Protein AF-A0A1S2M7E4-F1 (afdb_monomer_lite)

Secondary structure (DSSP, 8-state):
-HHHHHHHHHHHHHGGG------------PPPPEEEETTEEEEEEEEPPTTS--EEEEEEE--EE--TTSPP-STTEESSSPTT-EEEEESS-TTEEEEE-TTS-EEEEEETT------

Structure (mmCIF, N/CA/C/O backbone):
data_AF-A0A1S2M7E4-F1
#
_entry.id   AF-A0A1S2M7E4-F1
#
loop_
_atom_site.group_PDB
_atom_site.id
_atom_site.type_symbol
_atom_site.label_atom_id
_atom_site.label_alt_id
_atom_site.label_comp_id
_atom_site.label_asym_id
_atom_site.label_entity_id
_atom_site.label_seq_id
_atom_site.pdbx_PDB_ins_code
_atom_site.Cartn_x
_atom_site.Cartn_y
_atom_site.Cartn_z
_atom_site.occupancy
_atom_site.B_iso_or_equiv
_atom_site.auth_seq_id
_atom_site.auth_comp_id
_atom_site.auth_asym_id
_atom_site.auth_atom_id
_atom_site.pdbx_PDB_model_num
ATOM 1 N N . MET A 1 1 ? 52.675 14.921 55.376 1.00 52.41 1 MET A N 1
ATOM 2 C CA . MET A 1 1 ? 51.717 13.994 54.725 1.00 52.41 1 MET A CA 1
ATOM 3 C C . MET A 1 1 ? 50.721 14.693 53.779 1.00 52.41 1 MET A C 1
ATOM 5 O O . MET A 1 1 ? 50.202 14.027 52.898 1.00 52.41 1 MET A O 1
ATOM 9 N N . PHE A 1 2 ? 50.538 16.024 53.839 1.00 55.09 2 PHE A N 1
ATOM 10 C CA . PHE A 1 2 ? 49.562 16.768 53.012 1.00 55.09 2 PHE A CA 1
ATOM 11 C C . PHE A 1 2 ? 49.929 17.015 51.530 1.00 55.09 2 PHE A C 1
ATOM 13 O O . PHE A 1 2 ? 49.036 17.169 50.705 1.00 55.09 2 PHE A O 1
ATOM 20 N N . LYS A 1 3 ? 51.217 17.001 51.145 1.00 50.25 3 LYS A N 1
ATOM 21 C CA . LYS A 1 3 ? 51.630 17.244 49.741 1.00 50.25 3 LYS A CA 1
ATOM 22 C C . LYS A 1 3 ? 51.257 16.104 48.779 1.00 50.25 3 LYS A C 1
ATOM 24 O O . LYS A 1 3 ? 51.032 16.354 47.603 1.00 50.25 3 LYS A O 1
ATOM 29 N N . LYS A 1 4 ? 51.158 14.865 49.282 1.00 52.16 4 LYS A N 1
ATOM 30 C CA . LYS A 1 4 ? 50.743 13.697 48.485 1.00 52.16 4 LYS A CA 1
ATOM 31 C C . LYS A 1 4 ? 49.235 13.711 48.213 1.00 52.16 4 LYS A C 1
ATOM 33 O O . LYS A 1 4 ? 48.822 13.393 47.108 1.00 52.16 4 LYS A O 1
ATOM 38 N N . ALA A 1 5 ? 48.435 14.158 49.184 1.00 57.91 5 ALA A N 1
ATOM 39 C CA . ALA A 1 5 ? 46.983 14.270 49.043 1.00 57.91 5 ALA A CA 1
ATOM 40 C C . ALA A 1 5 ? 46.571 15.330 48.003 1.00 57.91 5 ALA A C 1
ATOM 42 O O . ALA A 1 5 ? 45.659 15.094 47.219 1.00 57.91 5 ALA A O 1
ATOM 43 N N . LEU A 1 6 ? 47.293 16.458 47.935 1.00 59.62 6 LEU A N 1
ATOM 44 C CA . LEU A 1 6 ? 47.027 17.508 46.944 1.00 59.62 6 LEU A CA 1
ATOM 45 C C . LEU A 1 6 ? 47.338 17.055 45.504 1.00 59.62 6 LEU A C 1
ATOM 47 O O . LEU A 1 6 ? 46.623 17.419 44.575 1.00 59.62 6 LEU A O 1
ATOM 51 N N . PHE A 1 7 ? 48.364 16.216 45.321 1.00 59.62 7 PHE A N 1
ATOM 52 C CA . PHE A 1 7 ? 48.731 15.671 44.009 1.00 59.62 7 PHE A CA 1
ATOM 53 C C . PHE A 1 7 ? 47.694 14.661 43.489 1.00 59.62 7 PHE A C 1
ATOM 55 O O . PHE A 1 7 ? 47.352 14.672 42.310 1.00 59.62 7 PHE A O 1
ATOM 62 N N . PHE A 1 8 ? 47.132 13.839 44.383 1.00 59.44 8 PHE A N 1
ATOM 63 C CA . PHE A 1 8 ? 46.052 12.905 44.044 1.00 59.44 8 PHE A CA 1
ATOM 64 C C . PHE A 1 8 ? 44.740 13.616 43.682 1.00 59.44 8 PHE A C 1
ATOM 66 O O . PHE A 1 8 ? 44.043 13.173 42.772 1.00 59.44 8 PHE A O 1
ATOM 73 N N . LEU A 1 9 ? 44.423 14.739 44.337 1.00 59.16 9 LEU A N 1
ATOM 74 C CA . LEU A 1 9 ? 43.211 15.512 44.047 1.00 59.16 9 LEU A CA 1
ATOM 75 C C . LEU A 1 9 ? 43.269 16.191 42.665 1.00 59.16 9 LEU A C 1
ATOM 77 O O . LEU A 1 9 ? 42.276 16.207 41.943 1.00 59.16 9 LEU A O 1
ATOM 81 N N . ILE A 1 10 ? 44.443 16.698 42.272 1.00 61.62 10 ILE A N 1
ATOM 82 C CA . ILE A 1 10 ? 44.663 17.296 40.945 1.00 61.62 10 ILE A CA 1
ATOM 83 C C . ILE A 1 10 ? 44.591 16.230 39.844 1.00 61.62 10 ILE A C 1
ATOM 85 O O . ILE A 1 10 ? 43.993 16.474 38.799 1.00 61.62 10 ILE A O 1
ATOM 89 N N . MET A 1 11 ? 45.131 15.031 40.081 1.00 59.00 11 MET A N 1
ATOM 90 C CA . MET A 1 11 ? 45.077 13.936 39.106 1.00 59.00 11 MET A CA 1
ATOM 91 C C . MET A 1 11 ? 43.641 13.429 38.866 1.00 59.00 11 MET A C 1
ATOM 93 O O . MET A 1 11 ? 43.289 13.108 37.733 1.00 59.00 11 MET A O 1
ATOM 97 N N . LEU A 1 12 ? 42.794 13.404 39.903 1.00 59.34 12 LEU A N 1
ATOM 98 C CA . LEU A 1 12 ? 41.394 12.978 39.786 1.00 59.34 12 LEU A CA 1
ATOM 99 C C . LEU A 1 12 ? 40.539 13.986 38.992 1.00 59.34 12 LEU A C 1
ATOM 101 O O . LEU A 1 12 ? 39.624 13.590 38.272 1.00 59.34 12 LEU A O 1
ATOM 105 N N . LEU A 1 13 ? 40.870 15.280 39.072 1.00 59.06 13 LEU A N 1
ATOM 106 C CA . LEU A 1 13 ? 40.160 16.347 38.359 1.00 59.06 13 LEU A CA 1
ATOM 107 C C . LEU A 1 13 ? 40.381 16.277 36.834 1.00 59.06 13 LEU A C 1
ATOM 109 O O . LEU A 1 13 ? 39.453 16.523 36.067 1.00 59.06 13 LEU A O 1
ATOM 113 N N . PHE A 1 14 ? 41.573 15.864 36.386 1.00 58.41 14 PHE A N 1
ATOM 114 C CA . PHE A 1 14 ? 41.904 15.747 34.958 1.00 58.41 14 PHE A CA 1
ATOM 115 C C . PHE A 1 14 ? 41.234 14.561 34.246 1.00 58.41 14 PHE A C 1
ATOM 117 O O . PHE A 1 14 ? 41.103 14.588 33.024 1.00 58.41 14 PHE A O 1
ATOM 124 N N . MET A 1 15 ? 40.768 13.537 34.973 1.00 59.22 15 MET A N 1
ATOM 125 C CA . MET A 1 15 ? 40.163 12.347 34.356 1.00 59.22 15 MET A CA 1
ATOM 126 C C . MET A 1 15 ? 38.700 12.531 33.923 1.00 59.22 15 MET A C 1
ATOM 128 O O . MET A 1 15 ? 38.177 11.711 33.176 1.00 59.22 15 MET A O 1
ATOM 132 N N . THR A 1 16 ? 38.036 13.607 34.351 1.00 61.69 16 THR A N 1
ATOM 133 C CA . THR A 1 16 ? 36.605 13.832 34.064 1.00 61.69 16 THR A CA 1
ATOM 134 C C . THR A 1 16 ? 36.336 14.577 32.751 1.00 61.69 16 THR A C 1
ATOM 136 O O . THR A 1 16 ? 35.186 14.701 32.345 1.00 61.69 16 THR A O 1
ATOM 139 N N . LEU A 1 17 ? 37.381 15.027 32.043 1.00 57.50 17 LEU A N 1
ATOM 140 C CA . LEU A 1 17 ? 37.253 15.865 30.840 1.00 57.50 17 LEU A CA 1
ATOM 141 C C . LEU A 1 17 ? 37.297 15.096 29.505 1.00 57.50 17 LEU A C 1
ATOM 143 O O . LEU A 1 17 ? 37.256 15.720 28.450 1.00 57.50 17 LEU A O 1
ATOM 147 N N . LEU A 1 18 ? 37.366 13.759 29.520 1.00 58.34 18 LEU A N 1
ATOM 148 C CA . LEU A 1 18 ? 37.462 12.936 28.298 1.00 58.34 18 LEU A CA 1
ATOM 149 C C . LEU A 1 18 ? 36.199 12.117 27.977 1.00 58.34 18 LEU A C 1
ATOM 151 O O . LEU A 1 18 ? 36.206 11.314 27.048 1.00 58.34 18 LEU A O 1
ATOM 155 N N . GLY A 1 19 ? 35.087 12.352 28.678 1.00 59.62 19 GLY A N 1
ATOM 156 C CA . GLY A 1 19 ? 33.775 11.781 28.348 1.00 59.62 19 GLY A CA 1
ATOM 157 C C . GLY A 1 19 ? 33.078 12.513 27.196 1.00 59.62 19 GLY A C 1
ATOM 158 O O . GLY A 1 19 ? 31.944 12.954 27.349 1.00 59.62 19 GLY A O 1
ATOM 159 N N . GLY A 1 20 ? 33.764 12.708 26.068 1.00 53.62 20 GLY A N 1
ATOM 160 C CA . GLY A 1 20 ? 33.155 13.233 24.848 1.00 53.62 20 GLY A CA 1
ATOM 161 C C . GLY A 1 20 ? 32.283 12.157 24.208 1.00 53.62 20 GLY A C 1
ATOM 162 O O . GLY A 1 20 ? 32.795 11.129 23.776 1.00 53.62 20 GLY A O 1
ATOM 163 N N . CYS A 1 21 ? 30.971 12.384 24.172 1.00 60.62 21 CYS A N 1
ATOM 164 C CA . CYS A 1 21 ? 30.011 11.526 23.488 1.00 60.62 21 CYS A CA 1
ATOM 165 C C . CYS A 1 21 ? 30.397 11.405 22.005 1.00 60.62 21 CYS A C 1
ATOM 167 O O . CYS A 1 21 ? 30.269 12.361 21.242 1.00 60.62 21 CYS A O 1
ATOM 169 N N . SER A 1 22 ? 30.898 10.243 21.593 1.00 57.91 22 SER A N 1
ATOM 170 C CA . SER A 1 22 ? 31.134 9.905 20.191 1.00 57.91 22 SER A CA 1
ATOM 171 C C . SER A 1 22 ? 29.848 9.369 19.563 1.00 57.91 22 SER A C 1
ATOM 173 O O . SER A 1 22 ? 29.791 8.246 19.072 1.00 57.91 22 SER A O 1
ATOM 175 N N . SER A 1 23 ? 28.792 10.180 19.543 1.00 58.50 23 SER A N 1
ATOM 176 C CA . SER A 1 23 ? 27.681 9.963 18.620 1.00 58.50 23 SER A CA 1
ATOM 177 C C . SER A 1 23 ? 28.134 10.416 17.236 1.00 58.50 23 SER A C 1
ATOM 179 O O . SER A 1 23 ? 27.856 11.527 16.794 1.00 58.50 23 SER A O 1
ATOM 181 N N . SER A 1 24 ? 28.889 9.558 16.545 1.00 60.22 24 SER A N 1
ATOM 182 C CA . SER A 1 24 ? 28.994 9.662 15.093 1.00 60.22 24 SER A CA 1
ATOM 183 C C . SER A 1 24 ? 27.574 9.550 14.539 1.00 60.22 24 SER A C 1
ATOM 185 O O . SER A 1 24 ? 26.955 8.505 14.736 1.00 60.22 24 SER A O 1
ATOM 187 N N . PRO A 1 25 ? 27.023 10.579 13.869 1.00 55.94 25 PRO A N 1
ATOM 188 C CA . PRO A 1 25 ? 25.802 10.386 13.120 1.00 55.94 25 PRO A CA 1
ATOM 189 C C . PRO A 1 25 ? 26.177 9.481 11.948 1.00 55.94 25 PRO A C 1
ATOM 191 O O . PRO A 1 25 ? 26.745 9.933 10.949 1.00 55.94 25 PRO A O 1
ATOM 194 N N . SER A 1 26 ? 25.911 8.181 12.073 1.00 57.59 26 SER A N 1
ATOM 195 C CA . SER A 1 26 ? 25.679 7.366 10.890 1.00 57.59 26 SER A CA 1
ATOM 196 C C . SER A 1 26 ? 24.611 8.116 10.104 1.00 57.59 26 SER A C 1
ATOM 198 O O . SER A 1 26 ? 23.535 8.408 10.623 1.00 57.59 26 SER A O 1
ATOM 200 N N . LYS A 1 27 ? 24.940 8.545 8.884 1.00 56.69 27 LYS A N 1
ATOM 201 C CA . LYS A 1 27 ? 23.947 9.099 7.968 1.00 56.69 27 LYS A CA 1
ATOM 202 C C . LYS A 1 27 ? 23.005 7.952 7.610 1.00 56.69 27 LYS A C 1
ATOM 204 O O . LYS A 1 27 ? 23.228 7.275 6.613 1.00 56.69 27 LYS A O 1
ATOM 209 N N . GLU A 1 28 ? 22.021 7.680 8.458 1.00 62.16 28 GLU A N 1
ATOM 210 C CA . GLU A 1 28 ? 20.928 6.790 8.107 1.00 62.16 28 GLU A CA 1
ATOM 211 C C . GLU A 1 28 ? 20.148 7.479 6.996 1.00 62.16 28 GLU A C 1
ATOM 213 O O . GLU A 1 28 ? 19.546 8.538 7.181 1.00 62.16 28 GLU A O 1
ATOM 218 N N . ILE A 1 29 ? 20.268 6.932 5.790 1.00 69.50 29 ILE A N 1
ATOM 219 C CA . ILE A 1 29 ? 19.516 7.423 4.649 1.00 69.50 29 ILE A CA 1
ATOM 220 C C . ILE A 1 29 ? 18.087 6.924 4.846 1.00 69.50 29 ILE A C 1
ATOM 222 O O . ILE A 1 29 ? 17.810 5.740 4.675 1.00 69.50 29 ILE A O 1
ATOM 226 N N . SER A 1 30 ? 17.200 7.827 5.259 1.00 77.94 30 SER A N 1
ATOM 227 C CA . SER A 1 30 ? 15.774 7.546 5.399 1.00 77.94 30 SER A CA 1
ATOM 228 C C . SER A 1 30 ? 15.071 7.825 4.072 1.00 77.94 30 SER A C 1
ATOM 230 O O . SER A 1 30 ? 15.110 8.950 3.566 1.00 77.94 30 SER A O 1
ATOM 232 N N . TYR A 1 31 ? 14.456 6.793 3.495 1.00 87.06 31 TYR A N 1
ATOM 233 C CA . TYR A 1 31 ? 13.630 6.898 2.294 1.00 87.06 31 TYR A CA 1
ATOM 234 C C . TYR A 1 31 ? 12.153 6.844 2.681 1.00 87.06 31 TYR A C 1
ATOM 236 O O . TYR A 1 31 ? 11.753 6.047 3.528 1.00 87.06 31 TYR A O 1
ATOM 244 N N . ALA A 1 32 ? 11.331 7.673 2.039 1.00 92.75 32 ALA A N 1
ATOM 245 C CA . ALA A 1 32 ? 9.888 7.596 2.211 1.00 92.75 32 ALA A CA 1
ATOM 246 C C . ALA A 1 32 ? 9.343 6.307 1.576 1.00 92.75 32 ALA A C 1
ATOM 248 O O . ALA A 1 32 ? 9.717 5.966 0.452 1.00 92.75 32 ALA A O 1
ATOM 249 N N . ALA A 1 33 ? 8.432 5.625 2.270 1.00 96.31 33 ALA A N 1
ATOM 250 C CA . ALA A 1 33 ? 7.667 4.517 1.708 1.00 96.31 33 ALA A CA 1
ATOM 251 C C . ALA A 1 33 ? 6.504 5.070 0.871 1.00 96.31 33 ALA A C 1
ATOM 253 O O . ALA A 1 33 ? 5.646 5.782 1.395 1.00 96.31 33 ALA A O 1
ATOM 254 N N . ILE A 1 34 ? 6.505 4.756 -0.423 1.00 97.81 34 ILE A N 1
ATOM 255 C CA . ILE A 1 34 ? 5.627 5.324 -1.450 1.00 97.81 34 ILE A CA 1
ATOM 256 C C . ILE A 1 34 ? 4.842 4.202 -2.134 1.00 97.81 34 ILE A C 1
ATOM 258 O O . ILE A 1 34 ? 5.399 3.148 -2.452 1.00 97.81 34 ILE A O 1
ATOM 262 N N . LEU A 1 35 ? 3.565 4.455 -2.403 1.00 98.44 35 LEU A N 1
ATOM 263 C CA . LEU A 1 35 ? 2.678 3.627 -3.221 1.00 98.44 35 LEU A CA 1
ATOM 264 C C . LEU A 1 35 ? 1.988 4.518 -4.261 1.00 98.44 35 LEU A C 1
ATOM 266 O O . LEU A 1 35 ? 1.450 5.563 -3.907 1.00 98.44 35 LEU A O 1
ATOM 270 N N . ILE A 1 36 ? 1.993 4.108 -5.527 1.00 98.31 36 ILE A N 1
ATOM 271 C CA . ILE A 1 36 ? 1.132 4.692 -6.562 1.00 98.31 36 ILE A CA 1
ATOM 272 C C . ILE A 1 36 ? -0.110 3.811 -6.689 1.00 98.31 36 ILE A C 1
ATOM 274 O O . ILE A 1 36 ? 0.034 2.605 -6.882 1.00 98.31 36 ILE A O 1
ATOM 278 N N . ALA A 1 37 ? -1.302 4.387 -6.567 1.00 97.75 37 ALA A N 1
ATOM 279 C CA . ALA A 1 37 ? -2.571 3.689 -6.767 1.00 97.75 37 ALA A CA 1
ATOM 280 C C . ALA A 1 37 ? -3.613 4.639 -7.374 1.00 97.75 37 ALA A C 1
ATOM 282 O O . ALA A 1 37 ? -3.785 5.758 -6.886 1.00 97.75 37 ALA A O 1
ATOM 283 N N . ASN A 1 38 ? -4.313 4.190 -8.417 1.00 95.56 38 ASN A N 1
ATOM 284 C CA . ASN A 1 38 ? -5.198 5.002 -9.250 1.00 95.56 38 ASN A CA 1
ATOM 285 C C . ASN A 1 38 ? -4.556 6.331 -9.688 1.00 95.56 38 ASN A C 1
ATOM 287 O O . ASN A 1 38 ? -5.158 7.391 -9.539 1.00 95.56 38 ASN A O 1
ATOM 291 N N . GLU A 1 39 ? -3.311 6.279 -10.173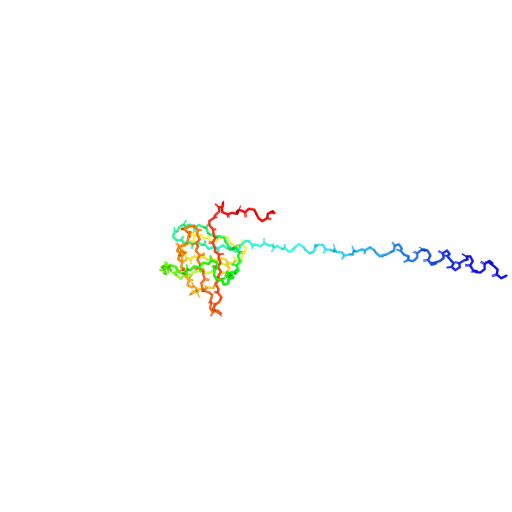 1.00 95.75 39 GLU A N 1
ATOM 292 C CA . GLU A 1 39 ? -2.519 7.448 -10.614 1.00 95.75 39 GLU A CA 1
ATOM 293 C C . GLU A 1 39 ? -2.168 8.464 -9.503 1.00 95.75 39 GLU A C 1
ATOM 295 O O . GLU A 1 39 ? -1.510 9.475 -9.765 1.00 95.75 39 GLU A O 1
ATOM 300 N N . THR A 1 40 ? -2.533 8.179 -8.250 1.00 96.69 40 THR A N 1
ATOM 301 C CA . THR A 1 40 ? -2.246 9.021 -7.085 1.00 96.69 40 THR A CA 1
ATOM 302 C C . THR A 1 40 ? -1.077 8.462 -6.283 1.00 96.69 40 THR A C 1
ATOM 304 O O . THR A 1 40 ? -0.952 7.257 -6.071 1.00 96.69 40 THR A O 1
ATOM 307 N N . GLU A 1 41 ? -0.207 9.355 -5.811 1.00 97.25 41 GLU A N 1
ATOM 308 C CA . GLU A 1 41 ? 0.940 9.006 -4.977 1.00 97.25 41 GLU A CA 1
ATOM 309 C C . GLU A 1 41 ? 0.619 9.142 -3.487 1.00 97.25 41 GLU A C 1
ATOM 311 O O . GLU A 1 41 ? 0.295 10.230 -3.001 1.00 97.25 41 GLU A O 1
ATOM 316 N N . TYR A 1 42 ? 0.801 8.044 -2.760 1.00 97.75 42 TYR A N 1
ATOM 317 C CA . TYR A 1 42 ? 0.573 7.950 -1.329 1.00 97.75 42 TYR A CA 1
ATOM 318 C C . TYR A 1 42 ? 1.859 7.647 -0.565 1.00 97.75 42 TYR A C 1
ATOM 320 O O . TYR A 1 42 ? 2.757 6.962 -1.058 1.00 97.75 42 TYR A O 1
ATOM 328 N N . TYR A 1 43 ? 1.910 8.116 0.678 1.00 97.19 43 TYR A N 1
ATOM 329 C CA . TYR A 1 43 ? 3.037 7.966 1.590 1.00 97.19 43 TYR A CA 1
ATOM 330 C C . TYR A 1 43 ? 2.612 7.212 2.842 1.00 97.19 43 TYR A C 1
ATOM 332 O O . TYR A 1 43 ? 1.560 7.515 3.408 1.00 97.19 43 TYR A O 1
ATOM 340 N N . SER A 1 44 ? 3.440 6.269 3.292 1.00 95.75 44 SER A N 1
ATOM 341 C CA . SER A 1 44 ? 3.179 5.536 4.532 1.00 95.75 44 SER A CA 1
ATOM 342 C C . SER A 1 44 ? 3.180 6.477 5.735 1.00 95.75 44 SER A C 1
ATOM 344 O O . SER A 1 44 ? 4.089 7.290 5.904 1.00 95.75 44 SER A O 1
ATOM 346 N N . GLN A 1 45 ? 2.173 6.323 6.587 1.00 94.44 45 GLN A N 1
ATOM 347 C CA . GLN A 1 45 ? 2.034 6.994 7.881 1.00 94.44 45 GLN A CA 1
ATOM 348 C C . GLN A 1 45 ? 2.252 6.025 9.055 1.00 94.44 45 GLN A C 1
ATOM 350 O O . GLN A 1 45 ? 2.095 6.412 10.215 1.00 94.44 45 GLN A O 1
ATOM 355 N N . GLY A 1 46 ? 2.642 4.781 8.752 1.00 93.19 46 GLY A N 1
ATOM 356 C CA . GLY A 1 46 ? 2.861 3.707 9.714 1.00 93.19 46 GLY A CA 1
ATOM 357 C C . GLY A 1 46 ? 1.691 2.732 9.827 1.00 93.19 46 GLY A C 1
ATOM 358 O O . GLY A 1 46 ? 0.735 2.768 9.049 1.00 93.19 46 GLY A O 1
ATOM 359 N N . GLU A 1 47 ? 1.813 1.830 10.795 1.00 94.19 47 GLU A N 1
ATOM 360 C CA . GLU A 1 47 ? 0.786 0.847 11.134 1.00 94.19 47 GLU A CA 1
ATOM 361 C C . GLU A 1 47 ? -0.457 1.516 11.717 1.00 94.19 47 GLU A C 1
ATOM 363 O O . GLU A 1 47 ? -0.370 2.447 12.526 1.00 94.19 47 GLU A O 1
ATOM 368 N N . ILE A 1 48 ? -1.614 1.012 11.303 1.00 92.50 48 ILE A N 1
ATOM 369 C CA . ILE A 1 48 ? -2.906 1.362 11.876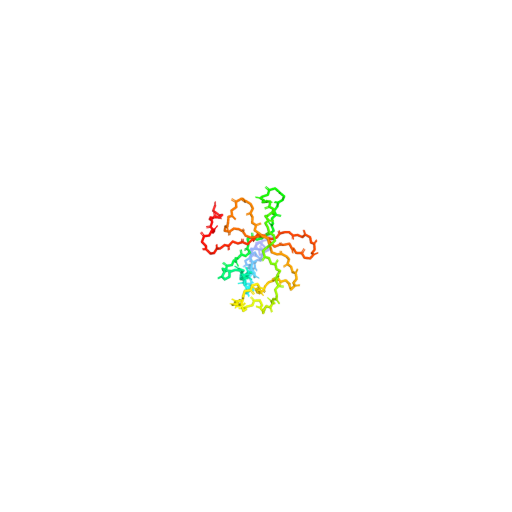 1.00 92.50 48 ILE A CA 1
ATOM 370 C C . ILE A 1 48 ? -3.015 0.668 13.229 1.00 92.50 48 ILE A C 1
ATOM 372 O O . ILE A 1 48 ? -2.840 -0.544 13.333 1.00 92.50 48 ILE A O 1
ATOM 376 N N . LYS A 1 49 ? -3.312 1.447 14.268 1.00 84.94 49 LYS A N 1
ATOM 377 C CA . LYS A 1 49 ? -3.708 0.903 15.570 1.00 84.94 49 LYS A CA 1
ATOM 378 C C . LYS A 1 49 ? -5.212 0.646 15.555 1.00 84.94 49 LYS A C 1
ATOM 380 O O . LYS A 1 49 ? -5.934 1.362 14.860 1.00 84.94 49 LYS A O 1
ATOM 385 N N . ASP A 1 50 ? -5.656 -0.361 16.306 1.00 78.69 50 ASP A N 1
ATOM 386 C CA . ASP A 1 50 ? -7.058 -0.792 16.339 1.00 78.69 50 ASP A CA 1
ATOM 387 C C . ASP A 1 50 ? -8.035 0.397 16.440 1.00 78.69 50 ASP A C 1
ATOM 389 O O . ASP A 1 50 ? -7.805 1.350 17.188 1.00 78.69 50 ASP A O 1
ATOM 393 N N . ASP A 1 51 ? -9.113 0.319 15.655 1.00 76.94 51 ASP A N 1
ATOM 394 C CA . ASP A 1 51 ? -10.215 1.286 15.547 1.00 76.94 51 ASP A CA 1
ATOM 395 C C . ASP A 1 51 ? -9.903 2.665 14.912 1.00 76.94 51 ASP A C 1
ATOM 397 O O . ASP A 1 51 ? -10.785 3.525 14.891 1.00 76.94 51 ASP A O 1
ATOM 401 N N . GLU A 1 52 ? -8.707 2.918 14.350 1.00 83.56 52 GLU A N 1
ATOM 402 C CA . GLU A 1 52 ? -8.440 4.203 13.657 1.00 83.56 52 GLU A CA 1
ATOM 403 C C . GLU A 1 52 ? -9.192 4.316 12.316 1.00 83.56 52 GLU A C 1
ATOM 405 O O . GLU A 1 52 ? -9.633 5.405 11.949 1.00 83.56 52 GLU A O 1
ATOM 410 N N . PHE A 1 53 ? -9.344 3.200 11.594 1.00 87.81 53 PHE A N 1
ATOM 411 C CA . PHE A 1 53 ? -10.013 3.142 10.292 1.00 87.81 53 PHE A CA 1
ATOM 412 C C . PHE A 1 53 ? -10.711 1.805 10.061 1.00 87.81 53 PHE A C 1
ATOM 414 O O . PHE A 1 53 ? -10.269 0.763 10.549 1.00 87.81 53 PHE A O 1
ATOM 421 N N . THR A 1 54 ? -11.746 1.825 9.225 1.00 92.62 54 THR A N 1
ATOM 422 C CA . THR A 1 54 ? -12.385 0.622 8.694 1.00 92.62 54 THR A CA 1
ATOM 423 C C . THR A 1 54 ? -12.067 0.450 7.208 1.00 92.62 54 TH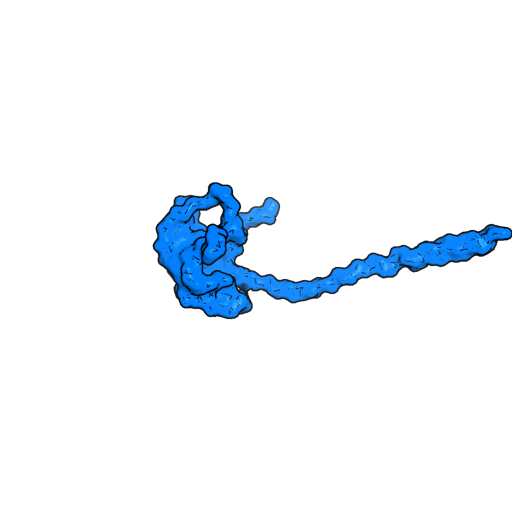R A C 1
ATOM 425 O O . THR A 1 54 ? -11.976 1.418 6.449 1.00 92.62 54 THR A O 1
ATOM 428 N N . LEU A 1 55 ? -11.879 -0.806 6.783 1.00 94.25 55 LEU A N 1
ATOM 429 C CA . LEU A 1 55 ? -11.624 -1.135 5.379 1.00 94.25 55 LEU A CA 1
ATOM 430 C C . LEU A 1 55 ? -12.863 -0.831 4.531 1.00 94.25 55 LEU A C 1
ATOM 432 O O . LEU A 1 55 ? -13.963 -1.306 4.828 1.00 94.25 55 LEU A O 1
ATOM 436 N N . GLY A 1 56 ? -12.664 -0.063 3.467 1.00 96.50 56 GLY A N 1
ATOM 437 C CA . GLY A 1 56 ? -13.627 0.116 2.393 1.00 96.50 56 GLY A CA 1
ATOM 438 C C . GLY A 1 56 ? -13.487 -0.958 1.317 1.00 96.50 56 GLY A C 1
ATOM 439 O O . GLY A 1 56 ? -13.247 -2.136 1.590 1.00 96.50 56 GLY A O 1
ATOM 440 N N . GLU A 1 57 ? -13.650 -0.548 0.063 1.00 97.75 57 GLU A N 1
ATOM 441 C CA . GLU A 1 57 ? -13.553 -1.439 -1.091 1.00 97.75 57 GLU A CA 1
ATOM 442 C C . GLU A 1 57 ? -12.096 -1.824 -1.373 1.00 97.75 57 GLU A C 1
ATOM 444 O O . GLU A 1 57 ? -11.181 -1.007 -1.241 1.00 97.75 57 GLU A O 1
ATOM 449 N N . LYS A 1 58 ? -11.875 -3.069 -1.813 1.00 98.06 58 LYS A N 1
ATOM 450 C CA . LYS A 1 58 ? -10.584 -3.478 -2.375 1.00 98.06 58 LYS A CA 1
ATOM 451 C C . LYS A 1 58 ? -10.411 -2.786 -3.724 1.00 98.06 58 LYS A C 1
ATOM 453 O O . LYS A 1 58 ? -11.152 -3.075 -4.661 1.00 98.06 58 LYS A O 1
ATOM 458 N N . ILE A 1 59 ? -9.431 -1.894 -3.817 1.00 97.56 59 ILE A N 1
ATOM 459 C CA . ILE A 1 59 ? -9.151 -1.121 -5.033 1.00 97.56 59 ILE A CA 1
ATOM 460 C C . ILE A 1 59 ? -8.069 -1.766 -5.903 1.00 97.56 59 ILE A C 1
ATOM 462 O O . ILE A 1 59 ? -8.001 -1.484 -7.095 1.00 97.56 59 ILE A O 1
ATOM 466 N N . GLY A 1 60 ? -7.244 -2.652 -5.338 1.00 98.12 60 GLY A N 1
ATOM 467 C CA . GLY A 1 60 ? -6.224 -3.367 -6.096 1.00 98.12 60 GLY A CA 1
ATOM 468 C C . GLY A 1 60 ? -5.285 -4.196 -5.230 1.00 98.12 60 GLY A C 1
ATOM 469 O O . GLY A 1 60 ? -5.545 -4.463 -4.057 1.00 98.12 60 GLY A O 1
ATOM 470 N N . GLU A 1 61 ? -4.178 -4.598 -5.837 1.00 98.62 61 GLU A N 1
ATOM 471 C CA . GLU A 1 61 ? -3.052 -5.285 -5.206 1.00 98.62 61 GLU A CA 1
ATOM 472 C C . GLU A 1 61 ? -1.767 -4.678 -5.757 1.00 98.62 61 GLU A C 1
ATOM 474 O O . GLU A 1 61 ? -1.746 -4.231 -6.905 1.00 98.62 61 GLU A O 1
ATOM 479 N N . VAL A 1 62 ? -0.692 -4.673 -4.973 1.00 98.62 62 VAL A N 1
ATOM 480 C CA . VAL A 1 62 ? 0.619 -4.224 -5.455 1.00 98.62 62 VAL A CA 1
ATOM 481 C C . VAL A 1 62 ? 1.089 -5.144 -6.582 1.00 98.62 62 VAL A C 1
ATOM 483 O O . VAL A 1 62 ? 1.274 -6.342 -6.387 1.00 98.62 62 VAL A O 1
ATOM 486 N N . GLN A 1 63 ? 1.327 -4.581 -7.765 1.00 98.69 63 GLN A N 1
ATOM 487 C CA . GLN A 1 63 ? 1.736 -5.324 -8.962 1.00 98.69 63 GLN A CA 1
ATOM 488 C C . GLN A 1 63 ? 3.246 -5.268 -9.200 1.00 98.69 63 GLN A C 1
ATOM 490 O O . GLN A 1 63 ? 3.806 -6.134 -9.874 1.00 98.69 63 GLN A O 1
ATOM 495 N N . LYS A 1 64 ? 3.925 -4.247 -8.662 1.00 98.62 64 LYS A N 1
ATOM 496 C CA . LYS A 1 64 ? 5.355 -4.034 -8.897 1.00 98.62 64 LYS A CA 1
ATOM 497 C C . LYS A 1 64 ? 6.057 -3.421 -7.696 1.00 98.62 64 LYS A C 1
ATOM 499 O O . LYS A 1 64 ? 5.670 -2.360 -7.209 1.00 98.62 64 LYS A O 1
ATOM 504 N N . LYS A 1 65 ? 7.175 -4.035 -7.313 1.00 98.50 65 LYS A N 1
ATOM 505 C CA . LYS A 1 65 ? 8.128 -3.467 -6.362 1.00 98.50 65 LYS A CA 1
ATOM 506 C C . LYS A 1 65 ? 9.331 -2.863 -7.086 1.00 98.50 65 LYS A C 1
ATOM 508 O O . LYS A 1 65 ? 9.895 -3.486 -7.987 1.00 98.50 65 LYS A O 1
ATOM 513 N N . VAL A 1 66 ? 9.728 -1.658 -6.692 1.00 98.50 66 VAL A N 1
ATOM 514 C CA . VAL A 1 66 ? 10.978 -1.006 -7.115 1.00 98.50 66 VAL A CA 1
ATOM 515 C C . VAL A 1 66 ? 11.961 -0.926 -5.943 1.00 98.50 66 VAL A C 1
ATOM 517 O O . VAL A 1 66 ? 11.603 -1.220 -4.804 1.00 98.50 66 VAL A O 1
ATOM 520 N N . ALA A 1 67 ? 13.217 -0.561 -6.213 1.00 97.56 67 ALA A N 1
ATOM 521 C CA . ALA A 1 67 ? 14.215 -0.373 -5.159 1.00 97.56 67 ALA A CA 1
ATOM 522 C C . ALA A 1 67 ? 13.802 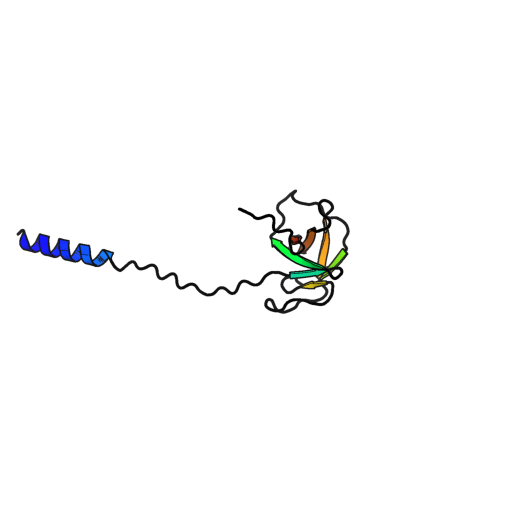0.747 -4.185 1.00 97.56 67 ALA A C 1
ATOM 524 O O . ALA A 1 67 ? 13.122 1.691 -4.585 1.00 97.56 67 ALA A O 1
ATOM 525 N N . ILE A 1 68 ? 14.229 0.655 -2.921 1.00 95.81 68 ILE A N 1
ATOM 526 C CA . ILE A 1 68 ? 13.770 1.533 -1.830 1.00 95.81 68 ILE A CA 1
ATOM 527 C C . ILE A 1 68 ? 14.063 3.021 -2.090 1.00 95.81 68 ILE A C 1
ATOM 529 O O . ILE A 1 68 ? 13.260 3.890 -1.756 1.00 95.81 68 ILE A O 1
ATOM 533 N N . GLU A 1 69 ? 15.173 3.320 -2.759 1.00 94.88 69 GLU A N 1
ATOM 534 C CA . GLU A 1 69 ? 15.598 4.663 -3.154 1.00 94.88 69 GLU A CA 1
ATOM 535 C C . GLU A 1 69 ? 14.916 5.187 -4.430 1.00 94.88 69 GLU A C 1
ATOM 537 O O . GLU A 1 69 ? 15.037 6.368 -4.769 1.00 94.88 69 GLU A O 1
ATOM 542 N N . VAL A 1 70 ? 14.209 4.322 -5.162 1.00 97.00 70 VAL A N 1
ATOM 543 C CA . VAL A 1 70 ? 13.571 4.652 -6.438 1.00 97.00 70 VAL A CA 1
ATOM 544 C C . VAL A 1 70 ? 12.121 5.051 -6.203 1.00 97.00 70 VAL A C 1
ATOM 546 O O . VAL A 1 70 ? 11.333 4.304 -5.635 1.00 97.00 70 VAL A O 1
ATOM 549 N N . ARG A 1 71 ? 11.733 6.221 -6.716 1.00 96.56 71 ARG A N 1
ATOM 550 C CA . ARG A 1 71 ? 10.330 6.647 -6.719 1.00 96.56 71 ARG A CA 1
ATOM 551 C C . ARG A 1 71 ? 9.525 5.810 -7.731 1.00 96.56 71 ARG A C 1
ATOM 553 O O . ARG A 1 71 ? 9.881 5.839 -8.917 1.00 96.56 71 ARG A O 1
ATOM 560 N N . PRO A 1 72 ? 8.459 5.104 -7.312 1.00 97.94 72 PRO A N 1
ATOM 561 C CA . PRO A 1 72 ? 7.575 4.382 -8.225 1.00 97.94 72 PRO A CA 1
ATOM 562 C C . PRO A 1 72 ? 6.837 5.348 -9.171 1.00 97.94 72 PRO A C 1
ATOM 564 O O . PRO A 1 72 ? 6.698 6.535 -8.876 1.00 97.94 72 PRO A O 1
ATOM 567 N N . LYS A 1 73 ? 6.416 4.851 -10.341 1.00 97.25 73 LYS A N 1
ATOM 568 C CA . LYS A 1 73 ? 5.777 5.658 -11.407 1.00 97.25 73 LYS A CA 1
ATOM 569 C C . LYS A 1 73 ? 4.584 4.986 -12.083 1.00 97.25 73 LYS A C 1
ATOM 571 O O . LYS A 1 73 ? 3.819 5.666 -12.752 1.00 97.25 73 LYS A O 1
ATOM 576 N N . GLU A 1 74 ? 4.488 3.666 -11.984 1.00 98.19 74 GLU A N 1
ATOM 577 C CA . GLU A 1 74 ? 3.410 2.880 -12.585 1.00 98.19 74 GLU A CA 1
ATOM 578 C C . GLU A 1 74 ? 2.300 2.692 -11.559 1.00 98.19 74 GLU A C 1
ATOM 580 O O . GLU A 1 74 ? 2.572 2.683 -10.357 1.00 98.19 74 GLU A O 1
ATOM 585 N N . ASP A 1 75 ? 1.067 2.527 -12.023 1.00 98.25 75 ASP A N 1
ATOM 586 C CA . ASP A 1 75 ? -0.039 2.279 -11.112 1.00 98.25 75 ASP A CA 1
ATOM 587 C C . ASP A 1 75 ? 0.139 0.950 -10.366 1.00 98.25 75 ASP A C 1
ATOM 589 O O . ASP A 1 75 ? 0.717 -0.004 -10.893 1.00 98.25 75 ASP A O 1
ATOM 593 N N . PHE A 1 76 ? -0.300 0.917 -9.110 1.00 98.50 76 PHE A N 1
ATOM 594 C CA . PHE A 1 76 ? -0.103 -0.196 -8.177 1.00 98.50 76 PHE A CA 1
ATOM 595 C C . PHE A 1 76 ? 1.361 -0.620 -7.988 1.00 98.50 76 PHE A C 1
ATOM 597 O O . PHE A 1 76 ? 1.671 -1.805 -7.823 1.00 98.50 76 PHE A O 1
ATOM 604 N N . SER A 1 77 ? 2.283 0.347 -7.990 1.00 98.69 77 SER A N 1
ATOM 605 C CA . SER A 1 77 ? 3.703 0.102 -7.722 1.00 98.69 77 SER A CA 1
ATOM 606 C C . SER A 1 77 ? 4.203 0.791 -6.453 1.00 98.69 77 SER A C 1
ATOM 608 O O . SER A 1 77 ? 3.757 1.882 -6.097 1.00 98.69 77 SER A O 1
ATOM 610 N N . SER A 1 78 ? 5.148 0.151 -5.757 1.00 98.44 78 SER A N 1
ATOM 611 C CA . SER A 1 78 ? 5.703 0.638 -4.488 1.00 98.44 78 SER A CA 1
ATOM 612 C C . SER A 1 78 ? 7.213 0.422 -4.383 1.00 98.44 78 SER A C 1
ATOM 614 O O . SER A 1 78 ? 7.760 -0.507 -4.970 1.00 98.44 78 SER A O 1
ATOM 616 N N . ASN A 1 79 ? 7.901 1.268 -3.613 1.00 97.94 79 ASN A N 1
ATOM 617 C CA . ASN A 1 79 ? 9.306 1.068 -3.221 1.00 97.94 79 ASN A CA 1
ATOM 618 C C . ASN A 1 79 ? 9.467 0.351 -1.866 1.00 97.94 79 ASN A C 1
ATOM 620 O O . ASN A 1 79 ? 10.587 0.158 -1.397 1.00 97.94 79 ASN A O 1
ATOM 624 N N . PHE A 1 80 ? 8.358 -0.012 -1.219 1.00 97.38 80 PHE A N 1
ATOM 625 C CA . PHE A 1 80 ? 8.340 -0.530 0.148 1.00 97.38 80 PHE A CA 1
ATOM 626 C C . PHE A 1 80 ? 7.503 -1.807 0.279 1.00 97.38 80 PHE A C 1
ATOM 628 O O . PHE A 1 80 ? 7.943 -2.765 0.914 1.00 97.38 80 PHE A O 1
ATOM 635 N N . LEU A 1 81 ? 6.325 -1.828 -0.343 1.00 98.00 81 LEU A N 1
ATOM 636 C CA . LEU A 1 81 ? 5.369 -2.931 -0.265 1.00 98.00 81 LEU A CA 1
ATOM 637 C C . LEU A 1 81 ? 5.795 -4.120 -1.136 1.00 98.00 81 LEU A C 1
ATOM 639 O O . LEU A 1 81 ? 6.495 -3.949 -2.139 1.00 98.00 81 LEU A O 1
ATOM 643 N N . GLU A 1 82 ? 5.376 -5.319 -0.741 1.00 98.25 82 GLU A N 1
ATOM 644 C CA . GLU A 1 82 ? 5.595 -6.540 -1.522 1.00 98.25 82 GLU A CA 1
ATOM 645 C C . GLU A 1 82 ? 4.499 -6.722 -2.578 1.00 98.25 82 GLU A C 1
ATOM 647 O O . GLU A 1 82 ? 3.383 -6.227 -2.438 1.00 98.25 82 GLU A O 1
ATOM 652 N N . VAL A 1 83 ? 4.822 -7.435 -3.661 1.00 98.50 83 VAL A N 1
ATOM 653 C CA . VAL A 1 83 ? 3.846 -7.775 -4.709 1.00 98.50 83 VAL A CA 1
ATOM 654 C C . VAL A 1 83 ? 2.769 -8.694 -4.129 1.00 98.50 83 VAL A C 1
ATOM 656 O O . VAL A 1 83 ? 3.099 -9.679 -3.479 1.00 98.50 83 VAL A O 1
ATOM 659 N N . GLY A 1 84 ? 1.499 -8.393 -4.405 1.00 98.44 84 GLY A N 1
ATOM 660 C CA . GLY A 1 84 ? 0.338 -9.134 -3.901 1.00 98.44 84 GLY A CA 1
ATOM 661 C C . GLY A 1 84 ? -0.284 -8.562 -2.623 1.00 98.44 84 GLY A C 1
ATOM 662 O O . GLY A 1 84 ? -1.386 -8.969 -2.264 1.00 98.44 84 GLY A O 1
ATOM 663 N N . GLU A 1 85 ? 0.358 -7.594 -1.957 1.00 98.56 85 GLU A N 1
ATOM 664 C CA . GLU A 1 85 ? -0.253 -6.915 -0.809 1.00 98.56 85 GLU A CA 1
ATOM 665 C C . GLU A 1 85 ? -1.507 -6.143 -1.247 1.00 98.56 85 GLU A C 1
ATOM 667 O O . GLU A 1 85 ? -1.507 -5.424 -2.252 1.00 98.56 85 GLU A O 1
ATOM 672 N N . GLU A 1 86 ? -2.599 -6.332 -0.507 1.00 98.56 86 GLU A N 1
ATOM 673 C CA . GLU A 1 86 ? -3.927 -5.867 -0.902 1.00 98.56 86 GLU A CA 1
ATOM 674 C C . GLU A 1 86 ? -4.126 -4.397 -0.531 1.00 98.56 86 GLU A C 1
ATOM 676 O O . GLU A 1 86 ? -3.804 -3.978 0.581 1.00 98.56 86 GLU A O 1
ATOM 681 N N . ILE A 1 87 ? -4.715 -3.624 -1.442 1.00 98.62 87 ILE A N 1
ATOM 682 C CA . ILE A 1 87 ? -4.932 -2.187 -1.286 1.00 98.62 87 ILE A CA 1
ATOM 683 C C . ILE A 1 87 ? -6.436 -1.925 -1.187 1.00 98.62 87 ILE A C 1
ATOM 685 O O . ILE A 1 87 ? -7.209 -2.315 -2.067 1.00 98.62 87 ILE A O 1
ATOM 689 N N . TYR A 1 88 ? -6.840 -1.226 -0.132 1.00 98.31 88 TYR A N 1
ATOM 690 C CA . TYR A 1 88 ? -8.221 -0.881 0.186 1.00 98.31 88 TYR A CA 1
ATOM 691 C C . TYR A 1 88 ? -8.391 0.634 0.312 1.00 98.31 88 TYR A C 1
ATOM 693 O O . TYR A 1 88 ? -7.466 1.338 0.723 1.00 98.31 88 TYR A O 1
ATOM 701 N N . SER A 1 89 ? -9.582 1.145 0.010 1.00 97.50 89 SER A N 1
ATOM 702 C CA . SER A 1 89 ? -9.975 2.489 0.446 1.00 97.50 89 SER A CA 1
ATOM 703 C C . SER A 1 89 ? -10.266 2.518 1.954 1.00 97.50 89 SER A C 1
ATOM 705 O O . SER A 1 89 ? -10.496 1.480 2.576 1.00 97.50 89 SER A O 1
ATOM 707 N N . SER A 1 90 ? -10.255 3.708 2.556 1.00 96.06 90 SER A N 1
ATOM 708 C CA . SER A 1 90 ? -10.849 3.948 3.878 1.00 96.06 90 SER A CA 1
ATOM 709 C C . SER A 1 90 ? -12.308 4.388 3.732 1.00 96.06 90 SER A C 1
ATOM 711 O O . SER A 1 90 ? -12.649 5.119 2.800 1.00 96.06 90 SER A O 1
ATOM 713 N N . ASN A 1 91 ? -13.167 3.980 4.670 1.00 95.94 91 ASN A N 1
ATOM 714 C CA . ASN A 1 91 ? -14.547 4.478 4.737 1.00 95.94 91 ASN A CA 1
ATOM 715 C C . ASN A 1 91 ? -14.649 5.884 5.358 1.00 95.94 91 ASN A C 1
ATOM 717 O O . ASN A 1 91 ? -15.668 6.555 5.205 1.00 95.94 91 ASN A O 1
ATOM 721 N N . GLU A 1 92 ? -13.620 6.323 6.082 1.00 94.62 92 GLU A N 1
ATOM 722 C CA . GLU A 1 92 ? -13.602 7.558 6.866 1.00 94.62 92 GLU A CA 1
ATOM 723 C C . GLU A 1 92 ? -13.002 8.743 6.101 1.00 94.62 92 GLU A C 1
ATOM 725 O O . GLU A 1 92 ? -13.476 9.871 6.245 1.00 94.62 92 GLU A O 1
ATOM 730 N N . ASP A 1 93 ? -11.960 8.509 5.298 1.00 93.88 93 ASP A N 1
ATOM 731 C CA . ASP A 1 93 ? -11.278 9.555 4.532 1.00 93.88 93 ASP A CA 1
ATOM 732 C C . ASP A 1 93 ? -10.871 9.044 3.146 1.00 93.88 93 ASP A C 1
ATOM 734 O O . ASP A 1 93 ? -10.009 8.181 3.005 1.00 93.88 93 ASP A O 1
ATOM 738 N N . SER A 1 94 ? -11.438 9.653 2.101 1.00 93.19 94 SER A N 1
ATOM 739 C CA . SER A 1 94 ? -11.135 9.338 0.698 1.00 93.19 94 SER A CA 1
ATOM 740 C C . SER A 1 94 ? -9.665 9.525 0.304 1.00 93.19 94 SER A C 1
ATOM 742 O O . SER A 1 94 ? -9.250 9.018 -0.731 1.00 93.19 94 SER A O 1
ATOM 744 N N . LYS A 1 95 ? -8.884 10.268 1.096 1.00 94.69 95 LYS A N 1
ATOM 745 C CA . LYS A 1 95 ? -7.449 10.496 0.871 1.00 94.69 95 LYS A CA 1
ATOM 746 C C . LYS A 1 95 ? -6.559 9.515 1.636 1.00 94.69 95 LYS A C 1
ATOM 748 O O . LYS A 1 95 ? -5.330 9.654 1.617 1.00 94.69 95 LYS A O 1
ATOM 753 N N . VAL A 1 96 ? -7.168 8.584 2.369 1.00 95.88 96 VAL A N 1
ATOM 754 C CA . VAL A 1 96 ? -6.501 7.492 3.070 1.00 95.88 96 VAL A CA 1
ATOM 755 C C . VAL A 1 96 ? -6.764 6.206 2.301 1.00 95.88 96 VAL A C 1
ATOM 757 O O . VAL A 1 96 ? -7.907 5.854 2.008 1.00 95.88 96 VAL A O 1
ATOM 760 N N . ILE A 1 97 ? -5.691 5.473 2.031 1.00 97.50 97 ILE A N 1
ATOM 761 C CA . ILE A 1 97 ? -5.771 4.078 1.606 1.00 97.50 97 ILE A CA 1
ATOM 762 C C . ILE A 1 97 ? -5.087 3.199 2.646 1.00 97.50 97 ILE A C 1
ATOM 764 O O . ILE A 1 97 ? -4.180 3.631 3.367 1.00 97.50 97 ILE A O 1
ATOM 768 N N . ILE A 1 98 ? -5.552 1.961 2.728 1.00 97.81 98 ILE A N 1
ATOM 769 C CA . ILE A 1 98 ? -5.115 0.982 3.711 1.00 97.81 98 ILE A CA 1
ATOM 770 C C . ILE A 1 98 ? -4.519 -0.195 2.958 1.00 97.81 98 ILE A C 1
ATOM 772 O O . ILE A 1 98 ? -5.159 -0.758 2.072 1.00 97.81 98 ILE A O 1
ATOM 776 N N . VAL A 1 99 ? -3.295 -0.573 3.311 1.00 98.06 99 VAL A N 1
ATOM 777 C CA . VAL A 1 99 ? -2.640 -1.746 2.732 1.00 98.06 99 VAL A CA 1
ATOM 778 C C . VAL A 1 99 ? -2.630 -2.862 3.754 1.00 98.06 99 VAL A C 1
ATOM 780 O O . VAL A 1 99 ? -2.092 -2.689 4.847 1.00 98.06 99 VAL A O 1
ATOM 783 N N . LYS A 1 100 ? -3.201 -4.007 3.389 1.00 97.44 100 LYS A N 1
ATOM 784 C CA . LYS A 1 100 ? -3.111 -5.232 4.175 1.00 97.44 100 LYS A CA 1
ATOM 785 C C . LYS A 1 100 ? -1.860 -5.995 3.760 1.00 97.44 100 LYS A C 1
ATOM 787 O O . LYS A 1 100 ? -1.738 -6.457 2.624 1.00 97.44 100 LYS A O 1
ATOM 792 N N . ARG A 1 101 ? -0.937 -6.108 4.703 1.00 96.31 101 ARG A N 1
ATOM 793 C CA . ARG A 1 101 ? 0.342 -6.799 4.571 1.00 96.31 101 ARG A CA 1
ATOM 794 C C . ARG A 1 101 ? 0.130 -8.310 4.629 1.00 96.31 101 ARG A C 1
ATOM 796 O O . ARG A 1 101 ? -0.838 -8.790 5.224 1.00 96.31 101 ARG A O 1
ATOM 803 N N . GLU A 1 102 ? 1.064 -9.080 4.076 1.00 93.25 102 GLU A N 1
ATOM 804 C CA . GLU A 1 102 ? 0.989 -10.553 4.118 1.00 93.25 102 GLU A CA 1
ATOM 805 C C . GLU A 1 102 ? 0.958 -11.116 5.548 1.00 93.25 102 GLU A C 1
ATOM 807 O O . GLU A 1 102 ? 0.342 -12.150 5.806 1.00 93.25 102 GLU A O 1
ATOM 812 N N . ASN A 1 103 ? 1.599 -10.424 6.493 1.00 92.88 103 ASN A N 1
ATOM 813 C CA . ASN A 1 103 ? 1.627 -10.806 7.905 1.00 92.88 103 ASN A CA 1
ATOM 814 C C . ASN A 1 103 ? 0.318 -10.496 8.660 1.00 92.88 103 ASN A C 1
ATOM 816 O O . ASN A 1 103 ? 0.203 -10.856 9.828 1.00 92.88 103 ASN A O 1
ATOM 820 N N . GLY A 1 104 ? -0.664 -9.876 7.999 1.00 92.88 104 GLY A N 1
ATOM 821 C C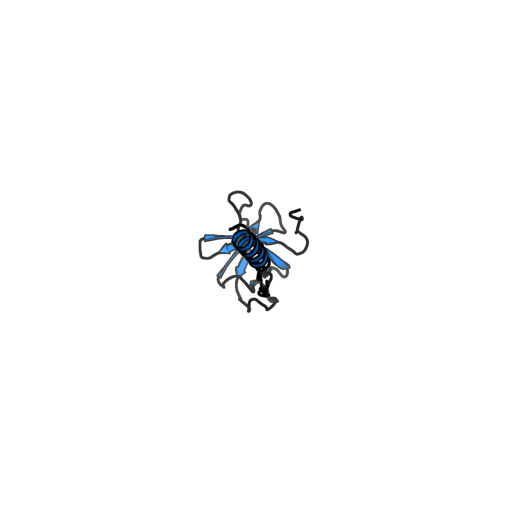A . GLY A 1 104 ? -1.950 -9.498 8.580 1.00 92.88 104 GLY A CA 1
ATOM 822 C C . GLY A 1 104 ? -2.011 -8.071 9.125 1.00 92.88 104 GLY A C 1
ATOM 823 O O . GLY A 1 104 ? -3.102 -7.639 9.496 1.00 92.88 104 GLY A O 1
ATOM 824 N N . ASP A 1 105 ? -0.894 -7.339 9.132 1.00 94.06 105 ASP A N 1
ATOM 825 C CA . ASP A 1 105 ? -0.861 -5.947 9.582 1.00 94.06 105 ASP A CA 1
ATOM 826 C C . ASP A 1 105 ? -1.509 -5.014 8.554 1.00 94.06 105 ASP A C 1
ATOM 828 O O . ASP A 1 105 ? -1.526 -5.281 7.347 1.00 94.06 105 ASP A O 1
ATOM 832 N N . TYR A 1 106 ? -1.991 -3.870 9.032 1.00 96.19 106 TYR A N 1
ATOM 833 C CA . TYR A 1 106 ? -2.566 -2.826 8.192 1.00 96.19 106 TYR A CA 1
ATOM 834 C C . TYR A 1 106 ? -1.706 -1.570 8.248 1.00 96.19 106 TYR A C 1
ATOM 836 O O . TYR A 1 106 ? -1.426 -1.040 9.322 1.00 96.19 106 TYR A O 1
ATOM 844 N N . LEU A 1 107 ? -1.306 -1.066 7.084 1.00 96.81 107 LEU A N 1
ATOM 845 C CA . LEU A 1 107 ? -0.566 0.185 6.959 1.00 96.81 107 LEU A CA 1
ATOM 846 C C . LEU A 1 107 ? -1.453 1.291 6.410 1.00 96.81 107 LEU A C 1
ATOM 848 O O . LEU A 1 107 ? -2.172 1.101 5.428 1.00 96.81 107 LEU A O 1
ATOM 852 N N . LYS A 1 108 ? -1.329 2.472 7.008 1.00 96.88 108 LYS A N 1
ATOM 853 C CA . LYS A 1 108 ? -1.981 3.695 6.553 1.00 96.88 108 LYS A CA 1
ATOM 854 C C . LYS A 1 108 ? -1.114 4.394 5.520 1.00 96.88 108 LYS A C 1
ATOM 856 O O . LYS A 1 108 ? 0.061 4.660 5.770 1.00 96.88 108 LYS A O 1
ATOM 861 N N . PHE A 1 109 ? -1.718 4.777 4.406 1.00 97.44 109 PHE A N 1
ATOM 862 C CA . PHE A 1 109 ? -1.083 5.566 3.359 1.00 97.44 109 PHE A CA 1
ATOM 863 C C . PHE A 1 109 ? -1.937 6.797 3.038 1.00 97.44 109 PHE A C 1
ATOM 865 O O . PHE A 1 109 ? -3.161 6.704 2.970 1.00 97.44 109 PHE A O 1
ATOM 872 N N . THR A 1 110 ? -1.307 7.961 2.860 1.00 96.81 110 THR A N 1
ATOM 873 C CA . THR A 1 110 ? -2.010 9.231 2.595 1.00 96.81 110 THR A CA 1
ATOM 874 C C . THR A 1 110 ? -1.399 10.021 1.448 1.00 96.81 110 THR A C 1
ATOM 876 O O . THR A 1 110 ? -0.192 9.966 1.207 1.00 96.81 110 THR A O 1
ATOM 879 N N . GLU A 1 111 ? -2.233 10.795 0.755 1.00 94.12 111 GLU A N 1
ATOM 880 C CA . GLU A 1 111 ? -1.778 11.745 -0.262 1.00 94.12 111 GLU A CA 1
ATOM 881 C C . GLU A 1 111 ? -0.853 12.828 0.322 1.00 94.12 111 GLU A C 1
ATOM 883 O O . GLU A 1 111 ? -0.955 13.237 1.488 1.00 94.12 111 GLU A O 1
ATOM 888 N N . LYS A 1 112 ? 0.024 13.372 -0.530 1.00 79.62 112 LYS A N 1
ATOM 889 C CA . LYS A 1 112 ? 0.884 14.506 -0.178 1.00 79.62 112 LYS A CA 1
ATOM 890 C C . LYS A 1 112 ? 0.041 15.715 0.254 1.00 79.62 112 LYS A C 1
ATOM 892 O O . LYS A 1 112 ? -0.690 16.282 -0.549 1.00 79.62 112 LYS A O 1
ATOM 897 N N . GLY A 1 113 ? 0.215 16.158 1.501 1.00 66.50 113 GLY A N 1
ATOM 898 C CA . GLY A 1 113 ? -0.469 17.339 2.056 1.00 66.50 113 GLY A CA 1
ATOM 899 C C . GLY A 1 113 ? -1.440 17.045 3.201 1.00 66.50 113 GLY A C 1
ATOM 900 O O . GLY A 1 113 ? -1.949 17.982 3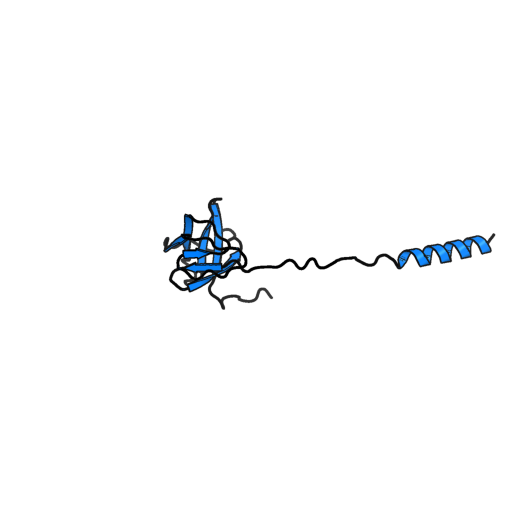.805 1.00 66.50 113 GLY A O 1
ATOM 901 N N . ASN A 1 114 ? -1.641 15.772 3.552 1.00 55.31 114 ASN A N 1
ATOM 902 C CA . ASN A 1 114 ? -2.397 15.362 4.741 1.00 55.31 114 ASN A CA 1
ATOM 903 C C . ASN A 1 114 ? -1.524 15.147 5.991 1.00 55.31 114 ASN A C 1
ATOM 905 O O . ASN A 1 114 ? -1.995 14.583 6.980 1.00 55.31 114 ASN A O 1
ATOM 909 N N . ASN A 1 115 ? -0.273 15.616 5.982 1.00 49.69 115 ASN A N 1
ATOM 910 C CA . ASN A 1 115 ? 0.531 15.723 7.197 1.00 49.69 115 ASN A CA 1
ATOM 911 C C . ASN A 1 115 ? -0.073 16.847 8.048 1.00 49.69 115 ASN A C 1
ATOM 913 O O . ASN A 1 115 ? 0.390 17.979 8.001 1.00 49.69 115 ASN A O 1
ATOM 917 N N . LYS A 1 116 ? -1.156 16.564 8.780 1.00 48.75 116 LYS A N 1
ATOM 918 C CA . LYS A 1 116 ? -1.438 17.349 9.976 1.00 48.75 116 LYS A CA 1
ATOM 919 C C . LYS A 1 116 ? -0.302 17.041 10.931 1.00 48.75 116 LYS A C 1
ATOM 921 O O . LYS A 1 116 ? -0.156 15.904 11.379 1.00 48.75 116 LYS A O 1
ATOM 926 N N . ASP A 1 117 ? 0.526 18.053 11.106 1.00 44.81 117 ASP A N 1
ATOM 927 C CA . ASP A 1 117 ? 1.676 18.100 11.982 1.00 44.81 117 ASP A CA 1
ATOM 928 C C . ASP A 1 117 ? 1.367 17.379 13.301 1.00 44.81 117 ASP A C 1
ATOM 930 O O . ASP A 1 117 ? 0.418 17.710 14.015 1.00 44.81 117 ASP A O 1
ATOM 934 N N . LYS A 1 118 ? 2.154 16.341 13.597 1.00 44.19 118 LYS A N 1
ATOM 935 C CA . LYS A 1 118 ? 2.374 15.925 14.980 1.00 44.19 118 LYS A CA 1
ATOM 936 C C . LYS A 1 118 ? 3.358 16.937 15.566 1.00 44.19 118 LYS A C 1
ATOM 938 O O . LYS A 1 118 ? 4.550 16.647 15.617 1.00 44.19 118 LYS A O 1
ATOM 943 N N . ASP A 1 119 ? 2.833 18.100 15.936 1.00 36.94 119 ASP A N 1
ATOM 944 C CA . ASP A 1 119 ? 3.457 19.041 16.871 1.00 36.94 119 ASP A CA 1
ATOM 945 C C . ASP A 1 119 ? 2.811 18.881 18.255 1.00 36.94 119 ASP A C 1
ATOM 947 O O . ASP A 1 119 ? 1.558 18.817 18.327 1.00 36.94 119 ASP A O 1
#

pLDDT: mean 83.57, std 18.5, range [36.94, 98.69]

Radius of gyration: 25.59 Å; chains: 1; bounding box: 66×30×67 Å

Sequence (119 aa):
MFKKALFFLIMLLFMTLLGGCSSSPSKEISYAAILIANETEYYSQGEIKDDEFTLGEKIGEVQKKVAIEVRPKEDFSSNFLEVGEEIYSSNEDSKVIIVKRENGDYLKFTEKGNNKDKD

Foldseek 3Di:
DVVVVVVVVVVVVVVVPPPDPPPPPPPPDDFWKWFAAPNAIKTWPFFDDPPPFDFADFRAWQQEEDDRNDDDGDHSYIPPADGGWTKTATPPDNQWIWTQHPVRIIIIIGGPPPCPDPD

Organism: NCBI:txid1532552